Protein AF-A0A085BGC1-F1 (afdb_monomer_lite)

Secondary structure (DSSP, 8-state):
-----GGGS-GGGTHHHHHHHHHHHTTPPEEEEEEEEE-TTS-EEEEEEEEEEEE-TTS-EEEEEEEEEE----

pLDDT: mean 91.56, std 9.74, range [50.25, 97.69]

Sequence (74 aa):
MVNIFRSFIPDDRLDEETYIIGEVSRGTKVDHFQTVRKTKKGKLVPLSLTVFPVIDEGGNIIGASKNASQLQIL

InterPro domains:
  IPR035965 PAS domain superfamily [SSF55785] (4-64)

Radius of gyration: 13.05 Å; chains: 1; bounding box: 32×31×36 Å

Structure (mmCIF, N/CA/C/O backbone):
data_AF-A0A085BGC1-F1
#
_entry.id   AF-A0A085BGC1-F1
#
loop_
_atom_site.group_PDB
_atom_site.id
_atom_site.type_symbol
_atom_site.label_atom_id
_atom_site.label_alt_id
_atom_site.label_comp_id
_atom_site.label_asym_id
_atom_site.label_entity_id
_atom_site.label_seq_id
_atom_site.pdbx_PDB_ins_code
_atom_site.Cartn_x
_atom_site.Cartn_y
_atom_site.Cartn_z
_atom_site.occupancy
_atom_site.B_iso_or_equiv
_atom_site.auth_seq_id
_atom_site.auth_comp_id
_atom_site.auth_asym_id
_atom_site.auth_atom_id
_atom_site.pdbx_PDB_model_num
ATOM 1 N N . MET A 1 1 ? 3.724 -10.779 -6.118 1.00 60.84 1 MET A N 1
ATOM 2 C CA . MET A 1 1 ? 3.665 -9.957 -4.884 1.00 60.84 1 MET A CA 1
ATOM 3 C C . MET A 1 1 ? 2.918 -10.725 -3.804 1.00 60.84 1 MET A C 1
ATOM 5 O O . MET A 1 1 ? 1.835 -11.220 -4.083 1.00 60.84 1 MET A O 1
ATOM 9 N N . VAL A 1 2 ? 3.498 -10.876 -2.609 1.00 63.09 2 VAL A N 1
ATOM 10 C CA . VAL A 1 2 ? 2.864 -11.566 -1.467 1.00 63.09 2 VAL A CA 1
ATOM 11 C C . VAL A 1 2 ? 2.269 -10.527 -0.516 1.00 63.09 2 VAL A C 1
ATOM 13 O O . VAL A 1 2 ? 2.903 -9.512 -0.232 1.00 63.09 2 VAL A O 1
ATOM 16 N N . ASN A 1 3 ? 1.059 -10.778 -0.019 1.00 70.12 3 ASN A N 1
ATOM 17 C CA . ASN A 1 3 ? 0.353 -9.882 0.891 1.00 70.12 3 ASN A CA 1
ATOM 18 C C . ASN A 1 3 ? 0.754 -10.150 2.355 1.00 70.12 3 ASN A C 1
ATOM 20 O O . ASN A 1 3 ? 0.189 -11.015 3.022 1.00 70.12 3 ASN A O 1
ATOM 24 N N . ILE A 1 4 ? 1.752 -9.410 2.846 1.00 72.94 4 ILE A N 1
ATOM 25 C CA . ILE A 1 4 ? 2.326 -9.579 4.196 1.00 72.94 4 ILE A CA 1
ATOM 26 C C . ILE A 1 4 ? 1.660 -8.633 5.222 1.0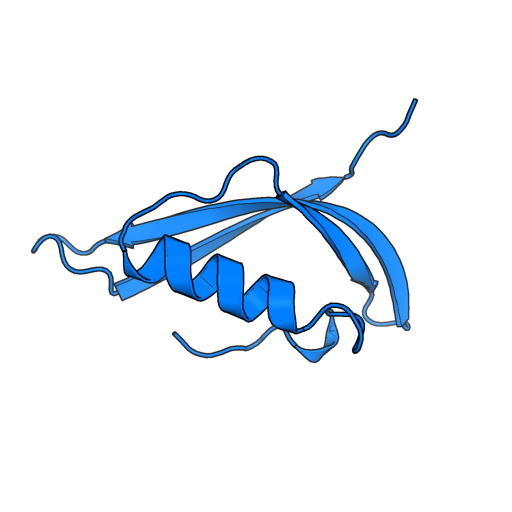0 72.94 4 ILE A C 1
ATOM 28 O O . ILE A 1 4 ? 1.879 -8.756 6.426 1.00 72.94 4 ILE A O 1
ATOM 32 N N . PHE A 1 5 ? 0.803 -7.700 4.784 1.00 82.62 5 PHE A N 1
ATOM 33 C CA . PHE A 1 5 ? 0.260 -6.638 5.645 1.00 82.62 5 PHE A CA 1
ATOM 34 C C . PHE A 1 5 ? -1.231 -6.758 5.958 1.00 82.62 5 PHE A C 1
ATOM 36 O O . PHE A 1 5 ? -1.748 -5.904 6.678 1.00 82.62 5 PHE A O 1
ATOM 43 N N . ARG A 1 6 ? -1.907 -7.815 5.492 1.00 86.19 6 ARG A N 1
ATOM 44 C CA . ARG A 1 6 ? -3.346 -8.046 5.697 1.00 86.19 6 ARG A CA 1
ATOM 45 C C . ARG A 1 6 ? -3.819 -7.841 7.144 1.00 86.19 6 ARG A C 1
ATOM 47 O O . ARG A 1 6 ? -4.899 -7.306 7.362 1.00 86.19 6 ARG A O 1
ATOM 54 N N . SER A 1 7 ?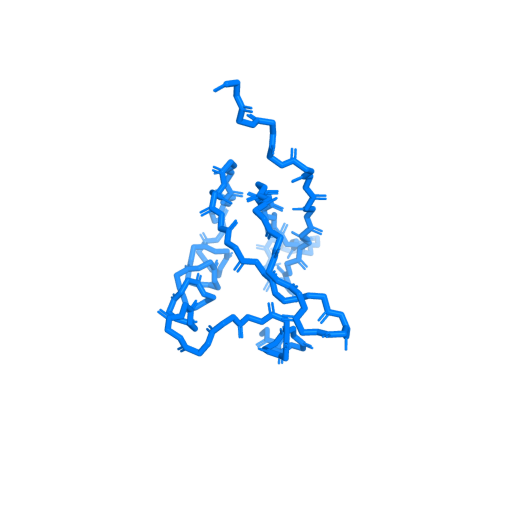 -3.012 -8.199 8.146 1.00 89.69 7 SER A N 1
ATOM 55 C CA . SER A 1 7 ? -3.357 -8.027 9.571 1.00 89.69 7 SER A CA 1
ATOM 56 C C . SER A 1 7 ? -3.503 -6.563 10.011 1.00 89.69 7 SER A C 1
ATOM 58 O O . SER A 1 7 ? -4.195 -6.282 10.990 1.00 89.69 7 SER A O 1
ATOM 60 N N . PHE A 1 8 ? -2.903 -5.622 9.280 1.00 92.94 8 PHE A N 1
ATOM 61 C CA . PHE A 1 8 ? -3.015 -4.182 9.514 1.00 92.94 8 PHE A CA 1
ATOM 62 C C . PHE A 1 8 ? -4.145 -3.537 8.703 1.00 92.94 8 PHE A C 1
ATOM 64 O O . PHE A 1 8 ? -4.332 -2.325 8.770 1.00 92.94 8 PHE A O 1
ATOM 71 N N . ILE A 1 9 ? -4.913 -4.307 7.934 1.00 94.38 9 ILE A N 1
ATOM 72 C CA . ILE A 1 9 ? -5.993 -3.797 7.086 1.00 94.38 9 ILE A CA 1
ATOM 73 C C . ILE A 1 9 ? -7.332 -4.136 7.745 1.00 94.38 9 ILE A C 1
ATOM 75 O O . ILE A 1 9 ? -7.534 -5.289 8.130 1.00 94.38 9 ILE A O 1
ATOM 79 N N . PRO A 1 10 ? -8.2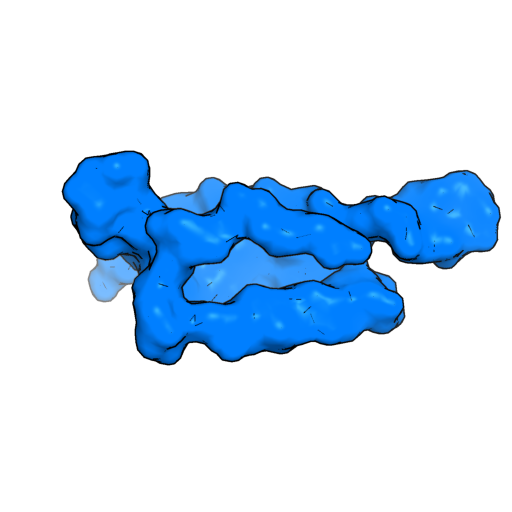18 -3.151 7.973 1.00 95.81 10 PRO A N 1
ATOM 80 C CA . PRO A 1 10 ? -9.596 -3.419 8.372 1.00 95.81 10 PRO A CA 1
ATOM 81 C C . PRO A 1 10 ? -10.282 -4.357 7.373 1.00 95.81 10 PRO A C 1
ATOM 83 O O . PRO A 1 10 ? -10.021 -4.280 6.175 1.00 95.81 10 PRO A O 1
ATOM 86 N N . ASP A 1 11 ? -11.124 -5.264 7.862 1.00 93.62 11 ASP A N 1
ATOM 87 C CA . ASP A 1 11 ? -11.665 -6.351 7.036 1.00 93.62 11 ASP A CA 1
ATOM 88 C C . ASP A 1 11 ? -12.583 -5.815 5.919 1.00 93.62 11 ASP A C 1
ATOM 90 O O . ASP A 1 11 ? -12.625 -6.372 4.827 1.00 93.62 11 ASP A O 1
ATOM 94 N N . ASP A 1 12 ? -13.226 -4.670 6.157 1.00 95.75 12 ASP A N 1
ATOM 95 C CA . ASP A 1 12 ? -14.042 -3.898 5.212 1.00 95.75 12 ASP A CA 1
ATOM 96 C C . ASP A 1 12 ? -13.221 -3.124 4.162 1.00 95.75 12 ASP A C 1
ATOM 98 O O . ASP A 1 12 ? -13.784 -2.464 3.293 1.00 95.75 12 ASP A O 1
ATOM 102 N N . ARG A 1 13 ? -11.886 -3.183 4.233 1.00 95.94 13 ARG A N 1
ATOM 103 C CA . ARG A 1 13 ? -10.956 -2.417 3.383 1.00 95.94 13 ARG A CA 1
ATOM 104 C C . ARG A 1 13 ? -9.928 -3.282 2.666 1.00 95.94 13 ARG A C 1
ATOM 106 O O . ARG A 1 13 ? -8.952 -2.770 2.120 1.00 95.94 13 ARG A O 1
ATOM 113 N N . LEU A 1 14 ? -10.122 -4.598 2.662 1.00 93.56 14 LEU A N 1
ATOM 114 C CA . LEU A 1 14 ? -9.216 -5.540 2.003 1.00 93.56 14 LEU A CA 1
ATOM 115 C C . LEU A 1 14 ? -9.101 -5.290 0.491 1.00 93.56 14 LEU A C 1
ATOM 117 O O . LEU A 1 14 ? -8.023 -5.472 -0.074 1.00 93.56 14 LEU A O 1
ATOM 121 N N . ASP A 1 15 ? -10.168 -4.800 -0.142 1.00 95.31 15 ASP A N 1
ATOM 122 C CA . ASP A 1 15 ? -10.192 -4.495 -1.577 1.00 95.31 15 ASP A CA 1
ATOM 123 C C . ASP A 1 15 ? -9.256 -3.340 -1.967 1.00 95.31 15 ASP A C 1
ATOM 125 O O . ASP A 1 15 ? -8.772 -3.296 -3.099 1.00 95.31 15 ASP A O 1
ATOM 129 N N . GLU A 1 16 ? -8.913 -2.450 -1.026 1.00 95.50 16 GLU A N 1
ATOM 130 C CA . GLU A 1 16 ? -7.912 -1.401 -1.255 1.00 95.50 16 GLU A CA 1
ATOM 131 C C . GLU A 1 16 ? -6.555 -2.008 -1.646 1.00 95.50 16 GLU A C 1
ATOM 133 O O . GLU A 1 16 ? -5.824 -1.455 -2.466 1.00 95.50 16 GLU A O 1
ATOM 138 N N . GLU A 1 17 ? -6.200 -3.156 -1.067 1.00 92.31 17 GLU A N 1
ATOM 139 C CA . GLU A 1 17 ? -4.941 -3.824 -1.381 1.00 92.31 17 GLU A CA 1
ATOM 140 C C . GLU A 1 17 ? -4.984 -4.503 -2.749 1.00 92.31 17 GLU A C 1
ATOM 142 O O . GLU A 1 17 ? -4.002 -4.432 -3.487 1.00 92.31 17 GLU A O 1
ATOM 147 N N . THR A 1 18 ? -6.128 -5.076 -3.132 1.00 92.94 18 THR A N 1
ATOM 148 C CA . THR A 1 18 ? -6.354 -5.590 -4.491 1.00 92.94 18 THR A CA 1
ATOM 149 C C . THR A 1 18 ? -6.162 -4.483 -5.528 1.00 92.94 18 THR A C 1
ATOM 151 O O . THR A 1 18 ? -5.451 -4.683 -6.514 1.00 92.94 18 THR A O 1
ATOM 154 N N . TYR A 1 19 ? -6.724 -3.296 -5.278 1.00 95.50 19 TYR A N 1
ATOM 155 C CA . TYR A 1 19 ? -6.536 -2.120 -6.129 1.00 95.50 19 TYR A CA 1
ATOM 156 C C . TYR A 1 19 ? -5.059 -1.713 -6.227 1.00 95.50 19 TYR A C 1
ATOM 158 O O . TYR A 1 19 ? -4.513 -1.637 -7.329 1.00 95.50 19 TYR A O 1
ATOM 166 N N . ILE A 1 20 ? -4.386 -1.523 -5.085 1.00 95.06 20 ILE A N 1
ATOM 167 C CA . ILE A 1 20 ? -2.976 -1.106 -5.041 1.00 95.06 20 ILE A CA 1
ATOM 168 C C . ILE A 1 20 ? -2.081 -2.102 -5.786 1.00 95.06 20 ILE A C 1
ATOM 170 O O . ILE A 1 20 ? -1.226 -1.698 -6.573 1.00 95.06 20 ILE A O 1
ATOM 174 N N . ILE A 1 21 ? -2.271 -3.404 -5.557 1.00 93.88 21 ILE A N 1
ATOM 175 C CA . ILE A 1 21 ? -1.498 -4.450 -6.232 1.00 93.88 21 ILE A CA 1
ATOM 176 C C . ILE A 1 21 ? -1.748 -4.410 -7.740 1.00 93.88 21 ILE A C 1
ATOM 178 O O . ILE A 1 21 ? -0.794 -4.540 -8.508 1.00 93.88 21 ILE A O 1
ATOM 182 N N . GLY A 1 22 ? -2.998 -4.213 -8.164 1.00 95.44 22 GLY A N 1
ATOM 183 C CA . GLY A 1 22 ? -3.371 -4.109 -9.572 1.00 95.44 22 GLY A CA 1
ATOM 184 C C . GLY A 1 22 ? -2.671 -2.954 -10.285 1.00 95.44 22 GLY A C 1
ATOM 185 O O . GLY A 1 22 ? -2.096 -3.166 -11.350 1.00 95.44 22 GLY A O 1
ATOM 186 N N . GLU A 1 23 ? -2.675 -1.759 -9.689 1.00 96.94 23 GLU A N 1
ATOM 187 C CA . GLU A 1 23 ? -1.969 -0.590 -10.232 1.00 96.94 23 GLU A CA 1
ATOM 188 C C . GLU A 1 23 ? -0.460 -0.829 -10.314 1.00 96.94 23 GLU A C 1
ATOM 190 O O . GLU A 1 23 ? 0.147 -0.688 -11.376 1.00 96.94 23 GLU A O 1
ATOM 195 N N . VAL A 1 24 ? 0.150 -1.277 -9.216 1.00 96.31 24 VAL A N 1
ATOM 196 C CA . VAL A 1 24 ? 1.602 -1.471 -9.159 1.00 96.31 24 VAL A CA 1
ATOM 197 C C . VAL A 1 24 ? 2.068 -2.562 -10.120 1.00 96.31 24 VAL A C 1
ATOM 199 O O . VAL A 1 24 ? 3.107 -2.408 -10.756 1.00 96.31 24 VAL A O 1
ATOM 202 N N . SER A 1 25 ? 1.282 -3.627 -10.299 1.00 94.94 25 SER A N 1
ATOM 203 C CA . SER A 1 25 ? 1.585 -4.697 -11.262 1.00 94.94 25 SER A CA 1
ATOM 204 C C . SER A 1 25 ? 1.517 -4.227 -12.720 1.00 94.94 25 SER A C 1
ATOM 206 O O . SER A 1 25 ? 2.060 -4.895 -13.594 1.00 94.94 25 SER A O 1
ATOM 208 N N . ARG A 1 26 ? 0.877 -3.082 -12.995 1.00 96.06 26 ARG A N 1
ATOM 209 C CA . ARG A 1 26 ? 0.896 -2.407 -14.304 1.00 96.06 26 ARG A CA 1
ATOM 210 C C . ARG A 1 26 ? 2.025 -1.380 -14.442 1.00 96.06 26 ARG A C 1
ATOM 212 O O . ARG A 1 26 ? 2.130 -0.735 -15.478 1.00 96.06 26 ARG A O 1
ATOM 219 N N . GLY A 1 27 ? 2.855 -1.212 -13.413 1.00 96.31 27 GLY A N 1
ATOM 220 C CA . GLY A 1 27 ? 3.901 -0.190 -13.366 1.00 96.31 27 GLY A CA 1
ATOM 221 C C . GLY A 1 27 ? 3.381 1.182 -12.939 1.00 96.31 27 GLY A C 1
ATOM 222 O O . GLY A 1 27 ? 4.119 2.164 -12.995 1.00 96.31 27 GLY A O 1
ATOM 223 N N . THR A 1 28 ? 2.131 1.266 -12.479 1.00 97.69 28 THR A N 1
ATOM 224 C CA . THR A 1 28 ? 1.533 2.516 -12.019 1.00 97.69 28 THR A CA 1
ATOM 225 C C . THR A 1 28 ? 1.885 2.765 -10.555 1.00 97.69 28 THR A C 1
ATOM 227 O O . THR A 1 28 ? 1.612 1.948 -9.672 1.00 97.69 28 THR A O 1
ATOM 230 N N . LYS A 1 29 ? 2.469 3.934 -10.276 1.00 96.88 29 LYS A N 1
ATOM 231 C CA . LYS A 1 29 ? 2.611 4.449 -8.909 1.00 96.88 29 LYS A CA 1
ATOM 232 C C . LYS A 1 29 ? 1.225 4.776 -8.350 1.00 96.88 29 LYS A C 1
ATOM 234 O O . LYS A 1 29 ? 0.479 5.538 -8.960 1.00 96.88 29 LYS A O 1
ATOM 239 N N . VAL A 1 30 ? 0.928 4.291 -7.149 1.00 97.44 30 VAL A N 1
ATOM 240 C CA . VAL A 1 30 ? -0.216 4.767 -6.363 1.00 97.44 30 VAL A CA 1
ATOM 241 C C . VAL A 1 30 ? 0.274 5.885 -5.456 1.00 97.44 30 VAL A C 1
ATOM 243 O O . VAL A 1 30 ? 1.182 5.670 -4.655 1.00 97.44 30 VAL A O 1
ATOM 246 N N . ASP A 1 31 ? -0.303 7.075 -5.567 1.00 94.38 31 ASP A N 1
ATOM 247 C CA . ASP A 1 31 ? 0.084 8.224 -4.748 1.00 94.38 31 ASP A CA 1
ATOM 248 C C . ASP A 1 31 ? -1.077 8.744 -3.911 1.00 94.38 31 ASP A C 1
ATOM 250 O O . ASP A 1 31 ? -2.236 8.586 -4.290 1.00 94.38 31 ASP A O 1
ATOM 254 N N . HIS A 1 32 ? -0.748 9.356 -2.773 1.00 90.75 32 HIS A N 1
ATOM 255 C CA . HIS A 1 32 ? -1.701 9.990 -1.859 1.00 90.75 32 HIS A CA 1
ATOM 256 C C . HIS A 1 32 ? -2.969 9.164 -1.559 1.00 90.75 32 HIS A C 1
ATOM 258 O O . HIS A 1 32 ? -4.060 9.710 -1.388 1.00 90.75 32 HIS A O 1
ATOM 264 N N . PHE A 1 33 ? -2.841 7.838 -1.472 1.00 95.50 33 PHE A N 1
ATOM 265 C CA . PHE A 1 33 ? -3.972 6.952 -1.225 1.00 95.50 33 PHE A CA 1
ATOM 266 C C . PHE A 1 33 ? -4.372 7.016 0.247 1.00 95.50 33 PHE A C 1
ATOM 268 O O . PHE A 1 33 ? -3.705 6.455 1.122 1.00 95.50 33 PHE A O 1
ATOM 275 N N . GLN A 1 34 ? -5.459 7.727 0.526 1.00 96.12 34 GLN A N 1
ATOM 276 C CA . GLN A 1 34 ? -5.988 7.873 1.874 1.00 96.12 34 GLN A CA 1
ATOM 277 C C . GLN A 1 34 ? -6.657 6.573 2.324 1.00 96.12 34 GLN A C 1
ATOM 279 O O . GLN A 1 34 ? -7.529 6.034 1.650 1.00 96.12 34 GLN A O 1
ATOM 284 N N . THR A 1 35 ? -6.255 6.067 3.484 1.00 96.00 35 THR A N 1
ATOM 285 C CA . THR A 1 35 ? -6.785 4.822 4.049 1.00 96.00 35 THR A CA 1
ATOM 286 C C . THR A 1 35 ? -6.777 4.877 5.576 1.00 96.00 35 THR A C 1
ATOM 288 O O . THR A 1 35 ? -6.234 5.793 6.194 1.00 96.00 35 THR A O 1
ATOM 291 N N . VAL A 1 36 ? -7.385 3.870 6.194 1.00 96.25 36 VAL A N 1
ATOM 292 C CA . VAL A 1 36 ? -7.318 3.593 7.622 1.00 96.25 36 VAL A CA 1
ATOM 293 C C . VAL A 1 36 ? -6.698 2.214 7.810 1.00 96.25 36 VAL A C 1
ATOM 295 O O . VAL A 1 36 ? -7.132 1.232 7.210 1.00 96.25 36 VAL A O 1
ATOM 298 N N . ARG A 1 37 ? -5.686 2.124 8.676 1.00 95.50 37 ARG A N 1
ATOM 299 C CA . ARG A 1 37 ? -5.012 0.866 9.024 1.00 95.50 37 ARG A CA 1
ATOM 300 C C . ARG A 1 37 ? -5.126 0.567 10.515 1.00 95.50 37 ARG A C 1
ATOM 302 O O . ARG A 1 37 ? -5.259 1.471 11.334 1.00 95.50 37 ARG A O 1
ATOM 309 N N . LYS A 1 38 ? -5.058 -0.712 10.873 1.00 95.88 38 LYS A N 1
ATOM 310 C CA . LYS A 1 38 ? -4.947 -1.197 12.251 1.00 95.88 38 LYS A CA 1
ATOM 311 C C . LYS A 1 38 ? -3.485 -1.111 12.691 1.00 95.88 38 LYS A C 1
ATOM 313 O O . LYS A 1 38 ? -2.585 -1.512 11.962 1.00 95.88 38 LYS A O 1
ATOM 318 N N . THR A 1 39 ? -3.232 -0.623 13.899 1.00 93.00 39 THR A N 1
ATOM 319 C CA . THR A 1 39 ? -1.948 -0.825 14.591 1.00 93.00 39 THR A CA 1
ATOM 320 C C . THR A 1 39 ? -1.813 -2.284 15.034 1.00 93.00 39 THR A C 1
ATOM 322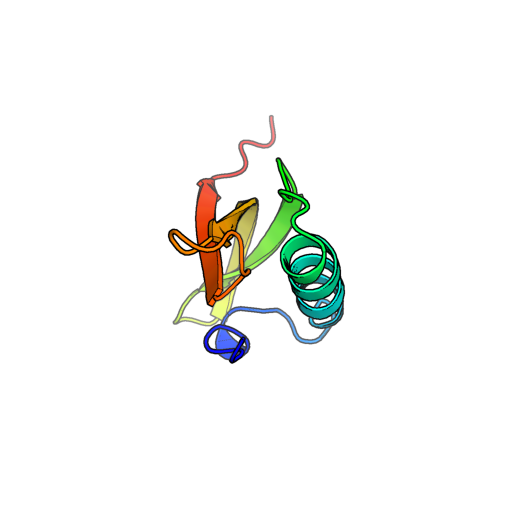 O O . THR A 1 39 ? -2.793 -3.027 15.056 1.00 93.00 39 THR A O 1
ATOM 325 N N . LYS A 1 40 ? -0.631 -2.687 15.521 1.00 91.31 40 LYS A N 1
ATOM 326 C CA . LYS A 1 40 ? -0.442 -4.002 16.165 1.00 91.31 40 LYS A CA 1
ATOM 327 C C . LYS A 1 40 ? -1.415 -4.255 17.335 1.00 91.31 40 LYS A C 1
ATOM 329 O O . LYS A 1 40 ? -1.708 -5.403 17.638 1.00 91.31 40 LYS A O 1
ATOM 334 N N . LYS A 1 41 ? -1.919 -3.197 17.986 1.00 94.19 41 LYS A N 1
ATOM 335 C CA . LYS A 1 41 ? -2.914 -3.274 19.074 1.00 94.19 41 LYS A CA 1
ATOM 336 C C . LYS A 1 41 ? -4.367 -3.151 18.583 1.00 94.19 41 LYS A C 1
ATOM 338 O O . LYS A 1 41 ? -5.262 -2.966 19.395 1.00 94.19 41 LYS A O 1
ATOM 343 N N . GLY A 1 42 ? -4.610 -3.168 17.273 1.00 93.56 42 GLY A N 1
ATOM 344 C CA . GLY A 1 42 ? -5.949 -3.075 16.682 1.00 93.56 42 GLY A CA 1
ATOM 345 C C . GLY A 1 42 ? -6.519 -1.658 16.547 1.00 93.56 42 GLY A C 1
ATOM 346 O O . GLY A 1 42 ? -7.514 -1.483 15.853 1.00 93.56 42 GLY A O 1
ATOM 347 N N . LYS A 1 43 ? -5.890 -0.625 17.133 1.00 95.50 43 LYS A N 1
ATOM 348 C CA . LYS A 1 43 ? -6.335 0.776 16.970 1.00 95.50 43 LYS A CA 1
ATOM 349 C C . LYS A 1 43 ? -6.318 1.192 15.496 1.00 95.50 43 LYS A C 1
ATOM 351 O O . LYS A 1 43 ? -5.310 0.962 14.833 1.00 95.50 43 LYS A O 1
ATOM 356 N N . LEU A 1 44 ? -7.376 1.857 15.037 1.00 95.81 44 LEU A N 1
ATOM 357 C CA . LEU A 1 44 ? -7.468 2.445 13.701 1.00 95.81 44 LEU A CA 1
ATOM 358 C C . LEU A 1 44 ? -6.676 3.758 13.605 1.00 95.81 44 LEU A C 1
ATOM 360 O O . LEU A 1 44 ? -6.763 4.609 14.491 1.00 95.81 44 LEU A O 1
ATOM 364 N N . VAL A 1 45 ? -5.901 3.912 12.532 1.00 95.00 45 VAL A N 1
ATOM 365 C CA . VAL A 1 45 ? -5.077 5.093 12.250 1.00 95.00 45 VAL A CA 1
ATOM 366 C C . VAL A 1 45 ? -5.298 5.526 10.800 1.00 95.00 45 VAL A C 1
ATOM 368 O O . VAL A 1 45 ? -5.038 4.722 9.898 1.00 95.00 45 VAL A O 1
ATOM 371 N N . PRO A 1 46 ? -5.767 6.765 10.559 1.00 95.94 46 PRO A N 1
ATOM 372 C CA . PRO A 1 46 ? -5.821 7.329 9.220 1.00 95.94 46 PRO A CA 1
ATOM 373 C C . PRO A 1 46 ? -4.407 7.663 8.740 1.00 95.94 46 PRO A C 1
ATOM 375 O O . PRO A 1 46 ? -3.598 8.226 9.480 1.00 95.94 46 PRO A O 1
ATOM 378 N N . LEU A 1 47 ? -4.102 7.309 7.499 1.00 94.88 47 LEU A N 1
ATOM 379 C CA . LEU A 1 47 ? -2.801 7.560 6.892 1.00 94.88 47 LEU A CA 1
ATOM 380 C C . LEU A 1 47 ? -2.929 7.758 5.382 1.00 94.88 47 LEU A C 1
ATOM 382 O O . LEU A 1 47 ? -3.923 7.369 4.769 1.00 94.88 47 LEU A O 1
ATOM 386 N N . SER A 1 48 ? -1.903 8.357 4.791 1.00 95.56 48 SER A N 1
ATOM 387 C CA . SER A 1 48 ? -1.719 8.421 3.345 1.00 95.56 48 SER A CA 1
ATOM 388 C C . SER A 1 48 ? -0.683 7.381 2.934 1.00 95.56 48 SER A C 1
ATOM 390 O O . SER A 1 48 ? 0.402 7.320 3.517 1.00 95.56 48 SER A O 1
ATOM 392 N N . LEU A 1 49 ? -1.004 6.568 1.929 1.00 95.12 49 LEU A N 1
ATOM 393 C CA . LEU A 1 49 ? -0.070 5.633 1.312 1.00 95.12 49 LEU A CA 1
ATOM 394 C C . LEU A 1 49 ? 0.450 6.176 -0.011 1.00 95.12 49 LEU A C 1
ATOM 396 O O . LEU A 1 49 ? -0.318 6.623 -0.860 1.00 95.12 49 LEU A O 1
ATOM 400 N N . THR A 1 50 ? 1.752 6.018 -0.210 1.00 96.25 50 THR A N 1
ATOM 401 C CA . THR A 1 50 ? 2.369 6.083 -1.532 1.00 96.25 50 THR A CA 1
ATOM 402 C C . THR A 1 50 ? 3.035 4.740 -1.800 1.00 96.25 50 THR A C 1
ATOM 404 O O . THR A 1 50 ? 3.804 4.249 -0.970 1.00 96.25 50 THR A O 1
ATOM 407 N N . VAL A 1 51 ? 2.729 4.122 -2.938 1.00 96.31 51 VAL A N 1
ATOM 408 C CA . VAL A 1 51 ? 3.230 2.801 -3.328 1.00 96.31 51 VAL A CA 1
ATOM 409 C C . VAL A 1 51 ? 3.884 2.886 -4.700 1.00 96.31 51 VAL A C 1
ATOM 411 O O . VAL A 1 51 ? 3.274 3.338 -5.668 1.00 96.31 51 VAL A O 1
ATOM 414 N N . PHE A 1 52 ? 5.137 2.452 -4.772 1.00 96.75 52 PHE A N 1
ATOM 415 C CA . PHE A 1 52 ? 5.973 2.489 -5.964 1.00 96.75 52 PHE A CA 1
ATOM 416 C C . PHE A 1 52 ? 6.188 1.069 -6.497 1.00 96.75 52 PHE A C 1
ATOM 418 O O . PHE A 1 52 ? 6.450 0.174 -5.686 1.00 96.75 52 PHE A O 1
ATOM 425 N N . PRO A 1 53 ? 6.144 0.843 -7.822 1.00 97.12 53 PRO A N 1
ATOM 426 C CA . PRO A 1 53 ? 6.673 -0.386 -8.401 1.00 97.12 53 PRO A CA 1
ATOM 427 C C . PRO A 1 53 ? 8.181 -0.473 -8.161 1.00 97.12 53 PRO A C 1
ATOM 429 O O . PRO A 1 53 ? 8.897 0.525 -8.239 1.00 97.12 53 PRO A O 1
ATOM 432 N N . VAL A 1 54 ? 8.662 -1.677 -7.865 1.00 96.75 54 VAL A N 1
ATOM 433 C CA . VAL A 1 54 ? 10.093 -1.992 -7.852 1.00 96.75 54 VAL A CA 1
ATOM 434 C C . VAL A 1 54 ? 10.401 -2.699 -9.158 1.00 96.75 54 VAL A C 1
ATOM 436 O O . VAL A 1 54 ? 9.792 -3.728 -9.457 1.00 96.75 54 VAL A O 1
ATOM 439 N N . ILE A 1 55 ? 11.319 -2.121 -9.924 1.00 96.69 55 ILE A N 1
ATOM 440 C CA . ILE A 1 55 ? 11.652 -2.543 -11.282 1.00 96.69 55 ILE A CA 1
ATOM 441 C C . ILE A 1 55 ? 13.112 -3.008 -11.289 1.00 96.69 55 ILE A C 1
ATOM 443 O O . ILE A 1 55 ? 13.957 -2.353 -10.677 1.00 96.69 55 ILE A O 1
ATOM 447 N N . ASP A 1 56 ? 13.389 -4.148 -11.920 1.00 97.31 56 ASP A N 1
ATOM 448 C CA . ASP A 1 56 ? 14.757 -4.634 -12.132 1.00 97.31 56 ASP A CA 1
ATOM 449 C C . ASP A 1 56 ? 15.452 -3.926 -13.313 1.00 97.31 56 ASP A C 1
ATOM 451 O O . ASP A 1 56 ? 14.862 -3.101 -14.011 1.00 97.31 56 ASP A O 1
ATOM 455 N N . GLU A 1 57 ? 16.723 -4.248 -13.561 1.00 97.62 57 GLU A N 1
ATOM 456 C CA . GLU A 1 57 ? 17.493 -3.665 -14.673 1.00 97.62 57 GLU A CA 1
ATOM 457 C C . GLU A 1 57 ? 16.925 -4.018 -16.061 1.00 97.62 57 GLU A C 1
ATOM 459 O O . GLU A 1 57 ? 17.165 -3.298 -17.028 1.00 97.62 57 GLU A O 1
ATOM 464 N N . GLY A 1 58 ? 16.155 -5.105 -16.166 1.00 97.44 58 GLY A N 1
ATOM 465 C CA . GLY A 1 58 ? 15.497 -5.545 -17.396 1.00 97.44 58 GLY A CA 1
ATOM 466 C C . GLY A 1 58 ? 14.141 -4.881 -17.649 1.00 97.44 58 GLY A C 1
ATOM 467 O O . GLY A 1 58 ? 13.512 -5.168 -18.666 1.00 97.44 58 GLY A O 1
ATOM 468 N N . GLY A 1 59 ? 13.676 -4.010 -16.748 1.00 95.94 59 GLY A N 1
ATOM 469 C CA . GLY A 1 59 ? 12.373 -3.356 -16.850 1.00 95.94 59 GLY A CA 1
ATOM 470 C C . GLY A 1 59 ? 11.204 -4.188 -16.312 1.00 95.94 59 GLY A C 1
ATOM 471 O O . GLY A 1 59 ? 10.051 -3.786 -16.477 1.00 95.94 59 GLY A O 1
ATOM 472 N N . ASN A 1 60 ? 11.459 -5.324 -15.655 1.00 97.19 60 ASN A N 1
ATOM 473 C CA . ASN A 1 60 ? 10.403 -6.158 -15.087 1.00 97.19 60 ASN A CA 1
ATOM 474 C C . ASN A 1 60 ? 9.994 -5.653 -13.705 1.00 97.19 60 ASN A C 1
ATOM 476 O O . ASN A 1 60 ? 10.832 -5.311 -12.870 1.00 97.19 60 ASN A O 1
ATOM 480 N N . ILE A 1 61 ? 8.692 -5.676 -13.422 1.00 96.44 61 ILE A N 1
ATOM 481 C CA . ILE A 1 61 ? 8.165 -5.356 -12.094 1.00 96.44 61 ILE A CA 1
ATOM 482 C C . ILE A 1 61 ? 8.381 -6.565 -11.182 1.00 96.44 61 ILE A C 1
ATOM 484 O O . ILE A 1 61 ? 7.699 -7.582 -11.298 1.00 96.44 61 ILE A O 1
ATOM 488 N N . ILE A 1 62 ? 9.319 -6.441 -10.246 1.00 95.81 62 ILE A N 1
ATOM 489 C CA . ILE A 1 62 ? 9.697 -7.510 -9.310 1.00 95.81 62 ILE A CA 1
ATOM 490 C C . ILE A 1 62 ? 9.063 -7.342 -7.925 1.00 95.81 62 ILE A C 1
ATOM 492 O O . ILE A 1 62 ? 9.119 -8.247 -7.090 1.00 95.81 62 ILE A O 1
ATOM 496 N N . GLY A 1 63 ? 8.426 -6.200 -7.656 1.00 94.50 63 GLY A N 1
ATOM 497 C CA . GLY A 1 63 ? 7.784 -5.958 -6.372 1.00 94.50 63 GLY A CA 1
ATOM 498 C C . GLY A 1 63 ? 7.197 -4.563 -6.215 1.00 94.50 63 GLY A C 1
ATOM 499 O O . GLY A 1 63 ? 6.913 -3.867 -7.187 1.00 94.50 63 GLY A O 1
ATOM 500 N N . ALA A 1 64 ? 7.017 -4.168 -4.956 1.00 94.75 64 ALA A N 1
ATOM 501 C CA . ALA A 1 64 ? 6.468 -2.876 -4.575 1.00 94.75 64 ALA A CA 1
ATOM 502 C C . ALA A 1 64 ? 7.172 -2.332 -3.326 1.00 94.75 64 ALA A C 1
ATOM 504 O O . ALA A 1 64 ? 7.457 -3.086 -2.395 1.00 94.75 64 ALA A O 1
ATOM 505 N N . SER A 1 65 ? 7.391 -1.020 -3.283 1.00 95.00 65 SER A N 1
ATOM 506 C CA . SER A 1 65 ? 7.798 -0.282 -2.085 1.00 95.00 65 SER A CA 1
ATOM 507 C C . SER A 1 65 ? 6.630 0.567 -1.601 1.00 95.00 65 SER A C 1
ATOM 509 O O . SER A 1 65 ? 5.909 1.144 -2.411 1.00 95.00 65 SER A O 1
ATOM 511 N N . LYS A 1 66 ? 6.418 0.646 -0.287 1.00 92.12 66 LYS A N 1
ATOM 512 C CA . LYS A 1 66 ? 5.283 1.353 0.316 1.00 92.12 66 LYS A CA 1
ATOM 513 C C . LYS A 1 66 ? 5.774 2.312 1.387 1.00 92.12 66 LYS A C 1
ATOM 515 O O . LYS A 1 66 ? 6.421 1.892 2.341 1.00 92.12 66 LYS A O 1
ATOM 520 N N . ASN A 1 67 ? 5.379 3.570 1.260 1.00 93.88 67 ASN A N 1
ATOM 521 C CA . 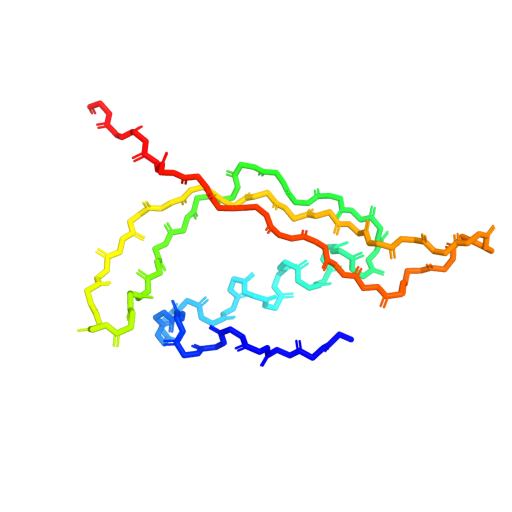ASN A 1 67 ? 5.514 4.582 2.292 1.00 93.88 67 ASN A CA 1
ATOM 522 C C . ASN A 1 67 ? 4.138 4.874 2.905 1.00 93.88 67 ASN A C 1
ATOM 524 O O . ASN A 1 67 ? 3.132 4.912 2.195 1.00 93.88 67 ASN A O 1
ATOM 528 N N . ALA A 1 68 ? 4.105 5.066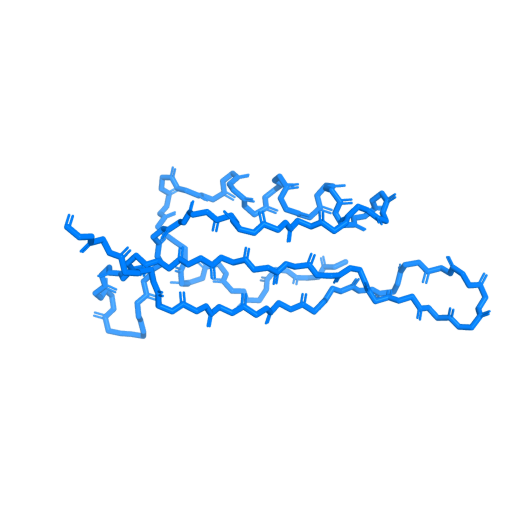 4.219 1.00 92.69 68 ALA A N 1
ATOM 529 C CA . ALA A 1 68 ? 2.927 5.471 4.963 1.00 92.69 68 ALA A CA 1
ATOM 530 C C . ALA A 1 68 ? 3.262 6.726 5.769 1.00 92.69 68 ALA A C 1
ATOM 532 O O . ALA A 1 68 ? 4.165 6.703 6.605 1.00 92.69 68 ALA A O 1
ATOM 533 N N . SER A 1 69 ? 2.516 7.801 5.543 1.00 91.06 69 SER A N 1
ATOM 534 C CA . SER A 1 69 ? 2.631 9.041 6.305 1.00 91.06 69 SER A CA 1
ATOM 535 C C . SER A 1 69 ? 1.343 9.321 7.067 1.00 91.06 69 SER A C 1
ATOM 537 O O . SER A 1 69 ? 0.247 8.932 6.657 1.00 91.06 69 SER A O 1
ATOM 539 N N . GLN A 1 70 ? 1.478 9.987 8.211 1.00 86.81 70 GLN A N 1
ATOM 540 C CA . GLN A 1 70 ? 0.336 10.434 8.997 1.00 86.81 70 GLN A CA 1
ATOM 541 C C . GLN A 1 70 ? -0.547 11.344 8.131 1.00 86.81 70 GLN A C 1
ATOM 543 O O . GLN A 1 70 ? -0.059 12.324 7.568 1.00 86.81 70 GLN A O 1
ATOM 548 N N . LEU A 1 71 ? -1.844 11.040 8.044 1.00 82.88 71 LEU A N 1
ATOM 549 C CA . LEU A 1 71 ? -2.795 11.945 7.410 1.00 82.88 71 LEU A CA 1
ATOM 550 C C . LEU A 1 71 ? -3.110 13.069 8.407 1.00 82.88 71 LEU A C 1
ATOM 552 O O . LEU A 1 71 ? -3.672 12.808 9.472 1.00 82.88 71 LEU A O 1
ATOM 556 N N . GLN A 1 72 ? -2.721 14.304 8.092 1.00 68.25 72 GLN A N 1
ATOM 557 C CA . GLN A 1 72 ? -3.205 15.479 8.816 1.00 68.25 72 GLN A CA 1
ATOM 558 C C . GLN A 1 72 ? -4.592 15.825 8.279 1.00 68.25 72 GLN A C 1
ATOM 560 O O . GLN A 1 72 ? -4.736 16.231 7.129 1.00 68.25 72 GLN A O 1
ATOM 565 N N . ILE A 1 73 ? -5.608 15.620 9.111 1.00 59.66 73 ILE A N 1
ATOM 566 C CA . ILE A 1 73 ? -6.955 16.139 8.885 1.00 59.66 73 ILE A CA 1
ATOM 567 C C . ILE A 1 73 ? -7.019 17.434 9.701 1.00 59.66 73 ILE A C 1
ATOM 569 O O . ILE A 1 73 ? -6.802 17.381 10.914 1.00 59.66 73 ILE A O 1
ATOM 573 N N . LEU A 1 74 ? -7.190 18.572 9.022 1.00 50.25 74 LEU A N 1
ATOM 574 C CA . LEU A 1 74 ? -7.449 19.874 9.648 1.00 50.25 74 LEU A CA 1
ATOM 575 C C . LEU A 1 74 ? -8.891 19.946 10.154 1.00 50.25 74 LEU A C 1
ATOM 577 O O . LEU A 1 74 ? -9.772 19.378 9.468 1.00 50.25 74 LEU A O 1
#

Foldseek 3Di:
DDDPQVQFADPVGPVVVVVCCVQLQVQHWDFQQWDWTQDPVGDIAIWGKTKGFDADPVRHRPDIDIDIGHDDDD

Organism: NCBI:txid421072